Protein AF-A0A831Y679-F1 (afdb_monomer_lite)

Sequence (110 aa):
MLTVRFPGGVAVQYDAAHYLLRDGAGWHLYTAAPDKGGQWVASIELSAGAVVEAVGACRIENPAAQLTGERAVEEVAQHIREYGRRVPKLVATLKRELAAFDARRMTWKD

Foldseek 3Di:
DKWKAFPVRDIDDDPQFDDWDDDPFFIWTWSDPVVVVTDTDDTDGVVRVIDMDHDDPDPPPDDVVPDDPVNVVVVVVVVLVVVCVVCVPVSVVVVVQVVQQDPVVRDGND

Secondary structure (DSSP, 8-state):
-EEEE-TTS-EEEETT--EEEE-SSEEEEESS-GGGTPPEEEEEEGGGTPEEEE------SS-TTS--HHHHHHHHHHHHHHHHHH-HHHHHHHHHHHHHEETTTTEE--

Structure (mmCIF, N/CA/C/O backbone):
data_AF-A0A831Y679-F1
#
_entry.id   AF-A0A831Y679-F1
#
loop_
_atom_site.group_PDB
_atom_site.id
_atom_site.type_symbol
_atom_site.label_atom_id
_atom_site.label_alt_id
_atom_site.label_comp_id
_atom_site.label_asym_id
_atom_site.label_entity_id
_atom_site.label_seq_id
_atom_site.pdbx_PDB_ins_code
_atom_site.Cartn_x
_atom_site.Cartn_y
_atom_site.Cartn_z
_atom_site.occupancy
_atom_site.B_iso_or_equiv
_atom_site.auth_seq_id
_atom_site.auth_comp_id
_atom_site.auth_asym_id
_atom_site.auth_atom_id
_atom_site.pdbx_PDB_model_num
ATOM 1 N N . MET A 1 1 ? 4.117 -5.235 -5.165 1.00 84.94 1 MET A N 1
ATOM 2 C CA . MET A 1 1 ? 2.742 -5.314 -5.664 1.00 84.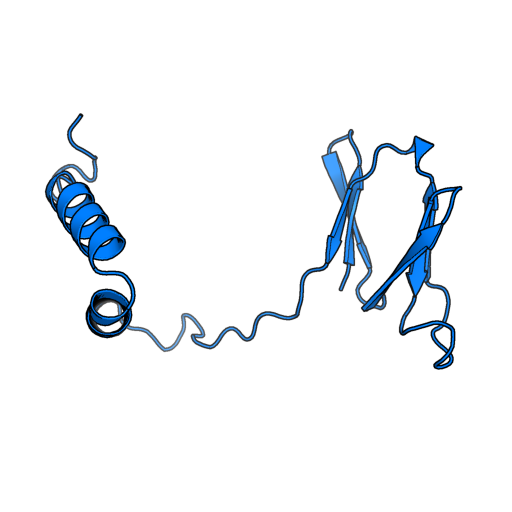94 1 MET A CA 1
ATOM 3 C C . MET A 1 1 ? 2.134 -3.939 -5.553 1.00 84.94 1 MET A C 1
ATOM 5 O O . MET A 1 1 ? 2.254 -3.310 -4.502 1.00 84.94 1 MET A O 1
ATOM 9 N N . LEU A 1 2 ? 1.533 -3.473 -6.639 1.00 89.88 2 LEU A N 1
ATOM 10 C CA . LEU A 1 2 ? 0.851 -2.187 -6.688 1.00 89.88 2 LEU A CA 1
ATOM 11 C C . LEU A 1 2 ? -0.611 -2.411 -7.068 1.00 89.88 2 LEU A C 1
ATOM 13 O O . LEU A 1 2 ? -0.902 -3.204 -7.962 1.00 89.88 2 LEU A O 1
ATOM 17 N N . THR A 1 3 ? -1.511 -1.694 -6.407 1.00 92.50 3 THR A N 1
ATOM 18 C CA . THR A 1 3 ? -2.944 -1.701 -6.707 1.00 92.50 3 THR A CA 1
ATOM 19 C C . THR A 1 3 ? -3.351 -0.317 -7.186 1.00 92.50 3 THR A C 1
ATOM 21 O O . THR A 1 3 ? -3.036 0.681 -6.546 1.00 92.50 3 THR A O 1
ATOM 24 N N . VAL A 1 4 ? -4.056 -0.243 -8.311 1.00 92.06 4 VAL A N 1
ATOM 25 C CA . VAL A 1 4 ? -4.599 1.004 -8.859 1.00 92.06 4 VAL A CA 1
ATOM 26 C C . VAL A 1 4 ? -6.108 1.003 -8.667 1.00 92.06 4 VAL A C 1
ATOM 28 O O . VAL A 1 4 ? -6.793 0.126 -9.190 1.00 92.06 4 VAL A O 1
ATOM 31 N N . ARG A 1 5 ? -6.628 1.984 -7.929 1.00 92.69 5 ARG A N 1
ATOM 32 C CA . ARG A 1 5 ? -8.061 2.183 -7.688 1.00 92.69 5 ARG A CA 1
ATOM 33 C C . ARG A 1 5 ? -8.581 3.348 -8.511 1.00 92.69 5 ARG A C 1
ATOM 35 O O . ARG A 1 5 ? -8.090 4.465 -8.373 1.00 92.69 5 ARG A O 1
ATOM 42 N N . PHE A 1 6 ? -9.597 3.100 -9.325 1.00 91.94 6 PHE A N 1
ATOM 43 C CA . PHE A 1 6 ? -10.255 4.116 -10.140 1.00 91.94 6 PHE A CA 1
ATOM 44 C C . PHE A 1 6 ? -11.501 4.672 -9.433 1.00 91.94 6 PHE A C 1
ATOM 46 O O . PHE A 1 6 ? -12.130 3.951 -8.652 1.00 91.94 6 PHE A O 1
ATOM 53 N N . PRO A 1 7 ? -11.930 5.911 -9.743 1.00 90.12 7 PRO A N 1
ATOM 54 C CA . PRO A 1 7 ? -13.121 6.526 -9.142 1.00 90.12 7 PRO A CA 1
ATOM 55 C C . PRO A 1 7 ? -14.407 5.700 -9.287 1.00 90.12 7 PRO A C 1
ATOM 57 O O . PRO A 1 7 ? -15.286 5.769 -8.435 1.00 90.12 7 PRO A O 1
ATOM 60 N N . GLY A 1 8 ? -14.507 4.881 -10.339 1.00 89.50 8 GLY A N 1
ATOM 61 C CA . GLY A 1 8 ? -15.640 3.979 -10.579 1.00 89.50 8 GLY A CA 1
ATOM 62 C C . GLY A 1 8 ? -15.672 2.721 -9.700 1.00 89.50 8 GLY A C 1
ATOM 63 O O . GLY A 1 8 ? -16.483 1.838 -9.952 1.00 89.50 8 GLY A O 1
ATOM 64 N N . GLY A 1 9 ? -14.776 2.591 -8.716 1.00 86.19 9 GLY A N 1
ATOM 65 C CA . GLY A 1 9 ? -14.710 1.438 -7.809 1.00 86.19 9 GLY A CA 1
ATOM 66 C C . GLY A 1 9 ? -13.936 0.234 -8.354 1.00 86.19 9 GLY A C 1
ATOM 67 O O . GLY A 1 9 ? -13.732 -0.739 -7.632 1.00 86.19 9 GLY A O 1
ATOM 68 N N . VAL A 1 10 ? -13.459 0.299 -9.601 1.00 93.00 10 VAL A N 1
ATOM 69 C CA . VAL A 1 10 ? -12.581 -0.725 -10.181 1.00 93.00 10 VAL A CA 1
ATOM 70 C C . VAL A 1 10 ? -11.204 -0.651 -9.526 1.00 93.00 10 VAL A C 1
ATOM 72 O O . VAL A 1 10 ? -10.609 0.424 -9.435 1.00 93.00 10 VAL A O 1
ATOM 75 N N . ALA A 1 11 ? -10.683 -1.804 -9.112 1.00 92.62 11 ALA A N 1
ATOM 76 C CA . ALA A 1 11 ? -9.319 -1.956 -8.632 1.00 92.62 11 ALA A CA 1
ATOM 77 C C . ALA A 1 11 ? -8.568 -2.954 -9.522 1.00 92.62 11 ALA A C 1
ATOM 79 O O . ALA A 1 11 ? -9.055 -4.058 -9.762 1.00 92.62 11 ALA A O 1
ATOM 80 N N . VAL A 1 12 ? -7.390 -2.562 -10.006 1.00 91.75 12 VAL A N 1
ATOM 81 C CA . VAL A 1 12 ? -6.506 -3.412 -10.814 1.00 91.75 12 VAL A CA 1
ATOM 82 C C . VAL A 1 12 ? -5.223 -3.654 -10.041 1.00 91.75 12 VAL A C 1
ATOM 84 O O . VAL A 1 12 ? -4.583 -2.710 -9.577 1.00 91.75 12 VAL A O 1
ATOM 87 N N . GLN A 1 13 ? -4.848 -4.920 -9.910 1.00 92.44 13 GLN A N 1
ATOM 88 C CA . GLN A 1 13 ? -3.640 -5.333 -9.212 1.00 92.44 13 GLN A CA 1
ATOM 89 C C . GLN A 1 13 ? -2.540 -5.679 -10.217 1.00 92.44 13 GLN A C 1
ATOM 91 O O . GLN A 1 13 ? -2.768 -6.418 -11.172 1.00 92.44 13 GLN A O 1
ATOM 96 N N . TYR A 1 14 ? -1.345 -5.140 -9.985 1.00 90.69 14 TYR A N 1
ATOM 97 C CA . TYR A 1 14 ? -0.149 -5.387 -10.782 1.00 90.69 14 TYR A CA 1
ATOM 98 C C . TYR A 1 14 ? 0.886 -6.111 -9.919 1.00 90.69 14 TYR A C 1
ATOM 100 O O . TYR A 1 14 ? 1.669 -5.490 -9.191 1.00 90.69 14 TYR A O 1
ATOM 108 N N . ASP A 1 15 ? 0.890 -7.440 -10.003 1.00 89.00 15 ASP A N 1
ATOM 109 C CA . ASP A 1 15 ? 1.755 -8.294 -9.179 1.00 89.00 15 ASP A CA 1
ATOM 110 C C . ASP A 1 15 ? 3.236 -8.123 -9.514 1.00 89.00 15 ASP A C 1
ATOM 112 O O . ASP A 1 15 ? 4.073 -8.078 -8.614 1.00 89.00 15 ASP A O 1
ATOM 116 N N . ALA A 1 16 ? 3.539 -7.946 -10.803 1.00 88.19 16 ALA A N 1
ATOM 117 C CA . ALA A 1 16 ? 4.891 -7.726 -11.306 1.00 88.19 16 ALA A CA 1
ATOM 118 C C . ALA A 1 16 ? 5.411 -6.298 -11.066 1.00 88.19 16 ALA A C 1
ATOM 120 O O . ALA A 1 16 ? 6.582 -6.032 -11.319 1.00 88.19 16 ALA A O 1
ATOM 121 N N . ALA A 1 17 ? 4.566 -5.363 -10.614 1.00 89.94 17 ALA A N 1
ATOM 122 C CA . ALA A 1 17 ? 4.978 -3.989 -10.368 1.00 89.94 17 ALA A CA 1
ATOM 123 C C . ALA A 1 17 ? 5.441 -3.802 -8.913 1.00 89.94 17 ALA A C 1
ATOM 125 O O . ALA A 1 17 ? 4.715 -4.067 -7.942 1.00 89.94 17 ALA A O 1
ATOM 126 N N . HIS A 1 18 ? 6.669 -3.309 -8.766 1.00 87.88 18 HIS A N 1
ATOM 127 C CA . HIS A 1 18 ? 7.314 -3.078 -7.470 1.00 87.88 18 HIS A CA 1
ATOM 128 C C . HIS A 1 18 ? 7.898 -1.671 -7.333 1.00 87.88 18 HIS A C 1
ATOM 130 O O . HIS A 1 18 ? 8.303 -1.291 -6.237 1.00 87.88 18 HIS A O 1
ATOM 136 N N . TYR A 1 19 ? 7.927 -0.896 -8.417 1.00 90.31 19 TYR A N 1
ATOM 137 C CA . TYR A 1 19 ? 8.419 0.473 -8.427 1.00 90.31 19 TYR A CA 1
ATOM 138 C C . TYR A 1 19 ? 7.414 1.401 -9.107 1.00 90.31 19 TYR A C 1
ATOM 140 O O . TYR A 1 19 ? 6.787 1.035 -10.102 1.00 90.31 19 TYR A O 1
ATOM 148 N N . LEU A 1 20 ? 7.269 2.600 -8.551 1.00 91.38 20 LEU A N 1
ATOM 149 C CA . LEU A 1 20 ? 6.327 3.617 -8.990 1.00 91.38 20 LEU A CA 1
ATOM 150 C C . LEU A 1 20 ? 7.097 4.908 -9.264 1.00 91.38 20 LEU A C 1
ATOM 152 O O . LEU A 1 20 ? 7.739 5.448 -8.364 1.00 91.38 20 LEU A O 1
ATOM 156 N N . LEU A 1 21 ? 7.010 5.405 -10.493 1.00 92.19 21 LEU A N 1
ATOM 157 C CA . LEU A 1 21 ? 7.541 6.703 -10.889 1.00 92.19 21 LEU A CA 1
ATOM 158 C C . LEU A 1 21 ? 6.372 7.642 -11.173 1.00 92.19 21 LEU A C 1
ATOM 160 O O . LEU A 1 21 ? 5.443 7.268 -11.884 1.00 92.19 21 LEU A O 1
ATOM 164 N N . ARG A 1 22 ? 6.417 8.859 -10.635 1.00 90.25 22 ARG A N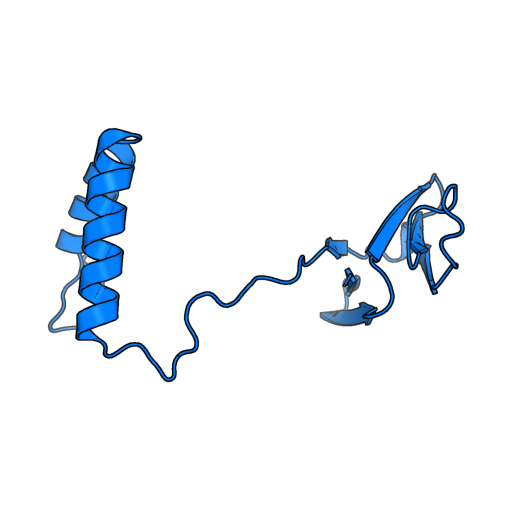 1
ATOM 165 C CA . ARG A 1 22 ? 5.485 9.920 -11.021 1.00 90.25 22 ARG A CA 1
ATOM 166 C C . ARG A 1 22 ? 6.169 10.860 -11.989 1.00 90.25 22 ARG A C 1
ATOM 168 O O . ARG A 1 22 ? 7.279 11.307 -11.707 1.00 90.25 22 ARG A O 1
ATOM 175 N N . ASP A 1 23 ? 5.476 11.218 -13.053 1.00 87.56 23 ASP A N 1
ATOM 176 C CA . ASP A 1 23 ? 5.866 12.325 -13.910 1.00 87.56 23 ASP A CA 1
ATOM 177 C C . ASP A 1 23 ? 4.715 13.340 -14.050 1.00 87.56 23 ASP A C 1
ATOM 179 O O . ASP A 1 23 ? 3.727 13.303 -13.307 1.00 87.56 23 ASP A O 1
ATOM 183 N N . GLY A 1 24 ? 4.871 14.310 -14.953 1.00 84.94 24 GLY A N 1
ATOM 184 C CA . GLY A 1 24 ? 3.852 15.332 -15.200 1.00 84.94 24 GLY A CA 1
ATOM 185 C C . GLY A 1 24 ? 2.579 14.806 -15.875 1.00 84.94 24 GLY A C 1
ATOM 186 O O . GLY A 1 24 ? 1.555 15.482 -15.813 1.00 84.94 24 GLY A O 1
ATOM 187 N N . ALA A 1 25 ? 2.620 13.627 -16.499 1.00 87.25 25 ALA A N 1
ATOM 188 C CA . ALA A 1 25 ? 1.494 13.026 -17.210 1.00 87.25 25 ALA A CA 1
ATOM 189 C C . ALA A 1 25 ? 0.741 12.000 -16.348 1.00 87.25 25 ALA A C 1
ATOM 191 O O . ALA A 1 25 ? -0.462 11.789 -16.532 1.00 87.25 25 ALA A O 1
ATOM 192 N N . GLY A 1 26 ? 1.418 11.369 -15.388 1.00 92.00 26 GLY A N 1
ATOM 193 C CA . GLY A 1 26 ? 0.863 10.205 -14.724 1.00 92.00 26 GLY A CA 1
ATOM 194 C C . GLY A 1 26 ? 1.778 9.505 -13.736 1.00 92.00 26 GLY A C 1
ATOM 195 O O . GLY A 1 26 ? 2.744 10.036 -13.185 1.00 92.00 26 GLY A O 1
ATOM 196 N N . TRP A 1 27 ? 1.400 8.257 -13.510 1.00 93.38 27 TRP A N 1
ATOM 197 C CA . TRP A 1 27 ? 2.149 7.256 -12.785 1.00 93.38 27 TRP A CA 1
ATOM 198 C C . TRP A 1 27 ? 2.621 6.180 -13.755 1.00 93.38 27 TRP A C 1
ATOM 200 O O . TRP A 1 27 ? 1.833 5.664 -14.543 1.00 93.38 27 TRP A O 1
ATOM 210 N N . HIS A 1 28 ? 3.882 5.790 -13.649 1.00 93.75 28 HIS A N 1
ATOM 211 C CA . HIS A 1 28 ? 4.475 4.693 -14.399 1.00 93.75 28 HIS A CA 1
ATOM 212 C C . HIS A 1 28 ? 4.913 3.596 -13.440 1.00 93.75 28 HIS A C 1
ATOM 214 O O . HIS A 1 28 ? 5.612 3.840 -12.452 1.00 93.75 28 HIS A O 1
ATOM 220 N N . LEU A 1 29 ? 4.474 2.378 -13.727 1.00 93.12 29 LEU A N 1
ATOM 221 C CA . LEU A 1 29 ? 4.714 1.199 -12.914 1.00 93.12 29 LEU A CA 1
ATOM 222 C C . LEU A 1 29 ? 5.807 0.378 -13.577 1.00 93.12 29 LEU A C 1
ATOM 224 O O . LEU A 1 29 ? 5.736 0.091 -14.771 1.00 93.12 29 LEU A O 1
ATOM 228 N N . TYR A 1 30 ? 6.788 -0.028 -12.782 1.00 94.06 30 TYR A N 1
ATOM 229 C CA . TYR A 1 30 ? 7.922 -0.820 -13.234 1.00 94.06 30 TYR A CA 1
ATOM 230 C C . TYR A 1 30 ? 8.149 -2.029 -12.326 1.00 94.06 30 TYR A C 1
ATOM 232 O O . TYR A 1 30 ? 7.768 -2.037 -11.149 1.00 94.06 30 TYR A O 1
ATOM 240 N N . THR A 1 31 ? 8.825 -3.043 -12.861 1.00 92.69 31 THR A N 1
ATOM 241 C CA . THR A 1 31 ? 9.251 -4.219 -12.085 1.00 92.69 31 THR A CA 1
ATOM 242 C C . THR A 1 31 ? 10.337 -3.891 -11.056 1.00 92.69 31 THR A C 1
ATOM 244 O O . THR A 1 31 ? 10.402 -4.515 -10.003 1.00 92.69 31 THR A O 1
ATO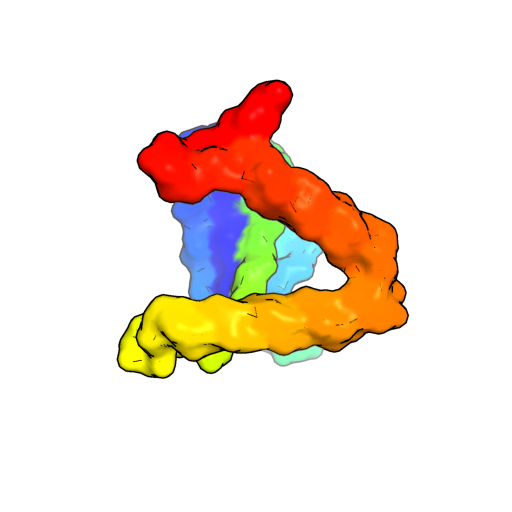M 247 N N . ALA A 1 32 ? 11.164 -2.883 -11.329 1.00 88.44 32 ALA A N 1
ATOM 248 C CA . ALA A 1 32 ? 12.175 -2.319 -10.437 1.00 88.44 32 ALA A CA 1
ATOM 249 C C . ALA A 1 32 ? 12.425 -0.851 -10.825 1.00 88.44 32 ALA A C 1
ATOM 251 O O . ALA A 1 32 ? 11.792 -0.342 -11.747 1.00 88.44 32 ALA A O 1
ATOM 252 N N . ALA A 1 33 ? 13.344 -0.160 -10.149 1.00 88.62 33 ALA A N 1
ATOM 253 C CA . ALA A 1 33 ? 13.728 1.188 -10.566 1.00 88.62 33 ALA A CA 1
ATOM 254 C C . ALA A 1 33 ? 14.285 1.170 -12.018 1.00 88.62 33 ALA A C 1
ATOM 256 O O . ALA A 1 33 ? 15.064 0.265 -12.342 1.00 88.62 33 ALA A O 1
ATOM 257 N N . PRO A 1 34 ? 13.890 2.104 -12.910 1.00 88.06 34 PRO A N 1
ATOM 258 C CA . PRO A 1 34 ? 14.290 2.078 -14.325 1.00 88.06 34 PRO A CA 1
ATOM 259 C C . PRO A 1 34 ? 15.807 2.116 -14.550 1.00 88.06 34 PRO A C 1
ATOM 261 O O . PRO A 1 34 ? 16.332 1.415 -15.410 1.00 88.06 34 PRO A O 1
ATOM 264 N N . ASP A 1 35 ? 16.524 2.873 -13.721 1.00 90.50 35 ASP A N 1
ATOM 265 C CA . ASP A 1 35 ? 17.990 2.966 -13.695 1.00 90.50 35 ASP A CA 1
ATOM 266 C C . ASP A 1 35 ? 18.677 1.647 -13.294 1.00 90.50 35 ASP A C 1
ATOM 268 O O . ASP A 1 35 ? 19.862 1.453 -13.554 1.00 90.50 35 ASP A O 1
ATOM 272 N N . LYS A 1 36 ? 17.923 0.709 -12.710 1.00 89.81 36 LYS A N 1
ATOM 273 C CA . LYS A 1 36 ? 18.355 -0.656 -12.376 1.00 89.81 36 LYS A CA 1
ATOM 274 C C . LYS A 1 36 ? 17.853 -1.704 -13.375 1.00 89.81 36 LYS A C 1
ATOM 276 O O . LYS A 1 36 ? 17.831 -2.890 -13.053 1.00 89.81 36 LYS A O 1
ATOM 281 N N . GLY A 1 37 ? 17.422 -1.284 -14.566 1.00 90.62 37 GLY A N 1
ATOM 282 C CA . GLY A 1 37 ? 16.905 -2.179 -15.607 1.00 90.62 37 GLY A CA 1
ATOM 283 C C . GLY A 1 37 ? 15.454 -2.625 -15.393 1.00 90.62 37 GLY A C 1
ATOM 284 O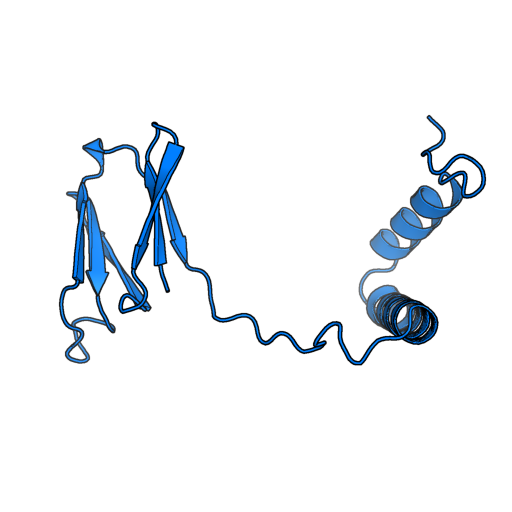 O . GLY A 1 37 ? 15.018 -3.604 -16.005 1.00 90.62 37 GLY A O 1
ATOM 285 N N . GLY A 1 38 ? 14.705 -1.928 -14.531 1.00 93.06 38 GLY A N 1
ATOM 286 C CA . GLY A 1 38 ? 13.281 -2.173 -14.322 1.00 93.06 38 GLY A CA 1
ATOM 287 C C . GLY A 1 38 ? 12.488 -2.077 -15.625 1.00 93.06 38 GLY A C 1
ATOM 288 O O . GLY A 1 38 ? 12.589 -1.093 -16.355 1.00 93.06 38 GLY A O 1
ATOM 289 N N . GLN A 1 39 ? 11.688 -3.102 -15.912 1.00 95.44 39 GLN A N 1
ATOM 290 C CA . GLN A 1 39 ? 10.845 -3.149 -17.104 1.00 95.44 39 GLN A CA 1
ATOM 291 C C . GLN A 1 39 ? 9.543 -2.400 -16.845 1.00 95.44 39 GLN A C 1
ATOM 293 O O . GLN A 1 39 ? 8.989 -2.478 -15.746 1.00 95.44 39 GLN A O 1
ATOM 298 N N . TRP A 1 40 ? 9.065 -1.677 -17.853 1.00 94.75 40 TRP A N 1
ATOM 299 C CA . TRP A 1 40 ? 7.772 -1.004 -17.795 1.00 94.75 40 TRP A CA 1
ATOM 300 C C . TRP A 1 40 ? 6.636 -2.032 -17.730 1.00 94.75 40 TRP A C 1
ATOM 302 O O . TRP A 1 40 ? 6.669 -3.045 -18.428 1.00 94.75 40 TRP A O 1
ATOM 312 N N . VAL A 1 41 ? 5.639 -1.765 -16.887 1.00 94.81 41 VAL A N 1
ATOM 313 C CA . VAL A 1 41 ? 4.459 -2.621 -16.686 1.00 94.81 41 VAL A CA 1
ATOM 314 C C . VAL A 1 41 ? 3.193 -1.913 -17.156 1.00 94.81 41 VAL A C 1
ATOM 316 O O . VAL A 1 41 ? 2.409 -2.489 -17.905 1.00 94.81 41 VAL A O 1
ATOM 319 N N . ALA A 1 42 ? 2.971 -0.683 -16.690 1.00 93.50 42 ALA A N 1
ATOM 320 C CA . ALA A 1 42 ? 1.767 0.084 -16.991 1.00 93.50 42 ALA A CA 1
ATOM 321 C C . ALA A 1 42 ? 1.985 1.588 -16.786 1.00 93.50 42 ALA A C 1
ATOM 323 O O . ALA A 1 42 ? 2.881 2.008 -16.050 1.00 93.50 42 ALA A O 1
ATOM 324 N N . SER A 1 43 ? 1.115 2.390 -17.398 1.00 93.75 43 SER A N 1
ATOM 325 C CA . SER A 1 43 ? 1.021 3.836 -17.188 1.00 93.75 43 SER A CA 1
ATOM 326 C C . SER A 1 43 ? -0.409 4.203 -16.802 1.00 93.75 43 SER A C 1
ATOM 328 O O . SER A 1 43 ? -1.358 3.665 -17.369 1.00 93.75 43 SER A O 1
ATOM 330 N N . ILE A 1 44 ? -0.564 5.116 -15.848 1.00 94.00 44 ILE A N 1
ATOM 331 C CA . ILE A 1 44 ? -1.851 5.617 -15.369 1.00 94.00 44 ILE A CA 1
ATOM 332 C C . ILE A 1 44 ? -1.822 7.130 -15.466 1.00 94.00 44 ILE A C 1
ATOM 334 O O . ILE A 1 44 ? -1.066 7.787 -14.756 1.00 94.00 44 ILE A O 1
ATOM 338 N N . GLU A 1 45 ? -2.650 7.681 -16.340 1.00 92.50 45 GLU A N 1
ATOM 339 C CA . GLU A 1 45 ? -2.753 9.125 -16.510 1.00 92.50 45 GLU A CA 1
ATOM 340 C C . GLU A 1 45 ? -3.338 9.797 -15.262 1.00 92.50 45 GLU A C 1
ATOM 342 O O . GLU A 1 45 ? -4.240 9.261 -14.613 1.00 92.50 45 GLU A O 1
ATOM 347 N N . LEU A 1 46 ? -2.878 11.012 -14.944 1.00 87.75 46 LEU A N 1
ATOM 348 C CA . LEU A 1 46 ? -3.454 11.813 -13.851 1.00 87.75 46 LEU A CA 1
ATOM 349 C C . LEU A 1 46 ? -4.945 12.113 -14.076 1.00 87.75 46 LEU A C 1
ATOM 351 O O . LEU A 1 46 ? -5.717 12.173 -13.119 1.00 87.75 46 LEU A O 1
ATOM 355 N N . SER A 1 47 ? -5.346 12.262 -15.341 1.00 91.19 47 SER A N 1
ATOM 356 C CA . SER A 1 47 ? -6.731 12.475 -15.783 1.00 91.19 47 SER A CA 1
ATOM 357 C C . SER A 1 47 ? -7.672 11.340 -15.359 1.00 91.19 47 SER A C 1
ATOM 359 O O . SER A 1 47 ? -8.862 11.577 -15.166 1.00 91.19 47 SER A O 1
ATOM 361 N N . ALA A 1 48 ? -7.147 10.127 -15.154 1.00 87.06 48 ALA A N 1
ATOM 362 C CA . ALA A 1 48 ? -7.932 8.971 -14.737 1.00 87.06 48 ALA A CA 1
ATOM 363 C C . ALA A 1 48 ? -8.459 9.091 -13.295 1.00 87.06 48 ALA A C 1
ATOM 365 O O . ALA A 1 48 ? -9.286 8.277 -12.878 1.00 87.06 48 ALA A O 1
ATOM 366 N N . GLY A 1 49 ? -7.966 10.064 -12.511 1.00 87.50 49 GLY A N 1
ATOM 367 C CA . GLY A 1 49 ? -8.378 10.279 -11.120 1.00 87.50 49 GLY A CA 1
ATOM 368 C C . GLY A 1 49 ? -8.077 9.088 -10.206 1.00 87.50 49 GLY A C 1
ATOM 369 O O . GLY A 1 49 ? -8.715 8.925 -9.169 1.00 87.50 49 GLY A O 1
ATOM 370 N N . ALA A 1 50 ? -7.151 8.222 -10.616 1.00 88.56 50 ALA A N 1
ATOM 371 C CA . ALA A 1 50 ? -6.867 6.971 -9.940 1.00 88.56 50 ALA A CA 1
ATOM 372 C C . ALA A 1 50 ? -5.880 7.155 -8.778 1.00 88.56 50 ALA A C 1
ATOM 374 O O . ALA A 1 50 ? -4.965 7.981 -8.829 1.00 88.56 50 ALA A O 1
ATOM 375 N N . VAL A 1 51 ? -6.042 6.335 -7.744 1.00 89.06 51 VAL A N 1
ATOM 376 C CA . VAL A 1 51 ? -5.128 6.241 -6.602 1.00 89.06 51 VAL A CA 1
ATOM 377 C C . VAL A 1 51 ? -4.262 4.998 -6.767 1.00 89.06 51 VAL A C 1
ATOM 379 O O . VAL A 1 51 ? -4.782 3.912 -7.016 1.00 89.06 51 VAL A O 1
ATOM 382 N N . VAL A 1 52 ? -2.946 5.149 -6.615 1.00 88.00 52 VAL A N 1
ATOM 383 C CA . VAL A 1 52 ? -1.993 4.032 -6.654 1.00 88.00 52 VAL A CA 1
ATOM 384 C C . VAL A 1 52 ? -1.547 3.703 -5.232 1.00 88.00 52 VAL A C 1
ATOM 386 O O . VAL A 1 52 ? -0.961 4.537 -4.545 1.00 88.00 52 VAL A O 1
ATOM 389 N N . GLU A 1 53 ? -1.820 2.480 -4.796 1.00 86.25 53 GLU A N 1
ATOM 390 C CA . GLU A 1 53 ? -1.476 1.953 -3.480 1.00 86.25 53 GLU A CA 1
ATOM 391 C C . GLU A 1 53 ? -0.315 0.964 -3.609 1.00 86.25 53 GLU A C 1
ATOM 393 O O . GLU A 1 53 ? -0.389 -0.012 -4.359 1.00 86.25 53 GLU A O 1
ATOM 398 N N . ALA A 1 54 ? 0.759 1.195 -2.854 1.00 78.94 54 ALA A N 1
ATOM 399 C CA . ALA A 1 54 ? 1.848 0.239 -2.731 1.00 78.94 54 ALA A CA 1
ATOM 400 C C . ALA A 1 54 ? 1.627 -0.643 -1.504 1.00 78.94 54 ALA A C 1
ATOM 402 O O . ALA A 1 54 ? 1.763 -0.187 -0.370 1.00 78.94 54 ALA A O 1
ATOM 403 N N . VAL A 1 55 ? 1.306 -1.915 -1.735 1.00 67.50 55 VAL A N 1
ATOM 404 C CA . VAL A 1 55 ? 1.191 -2.902 -0.661 1.00 67.50 55 VAL A CA 1
ATOM 405 C C . VAL A 1 55 ? 2.489 -3.699 -0.631 1.00 67.50 55 VAL A C 1
ATOM 407 O O . VAL A 1 55 ? 2.781 -4.501 -1.524 1.00 67.50 55 VAL A O 1
ATOM 410 N N . GLY A 1 56 ? 3.308 -3.441 0.390 1.00 62.34 56 GLY A N 1
ATOM 411 C CA . GLY A 1 56 ? 4.429 -4.315 0.713 1.00 62.34 56 GLY A CA 1
ATOM 412 C C . GLY A 1 56 ? 3.902 -5.702 1.071 1.00 62.34 56 GLY A C 1
ATOM 413 O O . GLY A 1 56 ? 2.827 -5.818 1.657 1.00 62.34 56 GLY A O 1
ATOM 414 N N . ALA A 1 57 ? 4.638 -6.758 0.718 1.00 57.84 57 ALA A N 1
ATOM 415 C CA . ALA A 1 57 ? 4.304 -8.093 1.193 1.00 57.84 57 ALA A CA 1
ATOM 416 C C . ALA A 1 57 ? 4.386 -8.083 2.726 1.00 57.84 57 ALA A C 1
ATOM 418 O O . ALA A 1 57 ? 5.474 -8.075 3.301 1.00 57.84 57 ALA A O 1
ATOM 419 N N . CYS A 1 58 ? 3.236 -8.023 3.392 1.00 50.81 58 CYS A N 1
ATOM 420 C CA . CYS A 1 58 ? 3.183 -8.182 4.831 1.00 50.81 58 CYS A CA 1
ATOM 421 C C . CYS A 1 58 ? 3.554 -9.630 5.127 1.00 50.81 58 CYS A C 1
ATOM 423 O O . CYS A 1 58 ? 2.875 -10.559 4.685 1.00 50.81 58 CYS A O 1
ATOM 425 N N . ARG A 1 59 ? 4.633 -9.833 5.884 1.00 48.97 59 ARG A N 1
ATOM 426 C CA . ARG A 1 59 ? 4.857 -11.124 6.518 1.00 48.97 59 ARG A CA 1
ATOM 427 C C . ARG A 1 59 ? 3.679 -11.339 7.463 1.00 48.97 59 ARG A C 1
ATOM 429 O O . ARG A 1 59 ? 3.521 -10.601 8.431 1.00 48.97 59 ARG A O 1
ATOM 436 N N . ILE A 1 60 ? 2.833 -12.320 7.164 1.00 50.75 60 ILE A N 1
ATOM 437 C CA . ILE A 1 60 ? 1.881 -12.824 8.148 1.00 50.75 60 ILE A CA 1
ATOM 438 C C . ILE A 1 60 ? 2.739 -13.559 9.177 1.00 50.75 60 ILE A C 1
ATOM 440 O O . ILE A 1 60 ? 3.084 -14.723 8.997 1.00 50.75 60 ILE A O 1
ATOM 444 N N . GLU A 1 61 ? 3.169 -12.847 10.218 1.00 52.19 61 GLU A N 1
ATOM 445 C CA . GLU A 1 61 ? 3.949 -13.440 11.312 1.00 52.19 61 GLU A CA 1
ATOM 446 C C . GLU A 1 61 ? 3.109 -14.403 12.159 1.00 52.19 61 GLU A C 1
ATOM 448 O O . GLU A 1 61 ? 3.668 -15.178 12.923 1.00 52.19 61 GLU A O 1
ATOM 453 N N . ASN A 1 62 ? 1.789 -14.424 11.947 1.00 50.22 62 ASN A N 1
ATOM 454 C CA . ASN A 1 62 ? 0.844 -15.268 12.660 1.00 50.22 62 ASN A CA 1
ATOM 455 C C . ASN A 1 62 ? -0.150 -15.937 11.698 1.00 50.22 62 ASN A C 1
ATOM 457 O O . ASN A 1 62 ? -1.233 -15.395 11.456 1.00 50.22 62 ASN A O 1
ATOM 461 N N . PRO A 1 63 ? 0.177 -17.101 11.103 1.00 53.56 63 PRO A N 1
ATOM 462 C CA . PRO A 1 63 ? -0.830 -17.880 10.400 1.00 53.56 63 PRO A CA 1
ATOM 463 C C . PRO A 1 63 ? -1.928 -18.244 11.405 1.00 53.56 63 PRO A C 1
ATOM 465 O O . PRO A 1 63 ? -1.647 -18.843 12.442 1.00 53.56 63 PRO A O 1
ATOM 468 N N . ALA A 1 64 ? -3.182 -17.905 11.092 1.00 53.81 64 ALA A N 1
ATOM 469 C CA . ALA A 1 64 ? -4.355 -18.149 11.944 1.00 53.81 64 ALA A CA 1
ATOM 470 C C . ALA A 1 64 ? -4.491 -19.612 12.429 1.00 53.81 64 ALA A C 1
ATOM 472 O O . ALA A 1 64 ? -5.219 -19.889 13.373 1.00 53.81 64 ALA A O 1
ATOM 473 N N . ALA A 1 65 ? -3.755 -20.543 11.816 1.00 55.38 65 ALA A N 1
ATOM 474 C CA . ALA A 1 65 ? -3.652 -21.941 12.209 1.00 55.38 65 ALA A CA 1
ATOM 475 C C . ALA A 1 65 ? -2.877 -22.207 13.522 1.00 55.38 65 ALA A C 1
ATOM 477 O O . ALA A 1 65 ? -2.954 -23.324 14.023 1.00 55.38 65 ALA A O 1
ATOM 478 N N . GLN A 1 66 ? -2.119 -21.246 14.074 1.00 54.75 66 GLN A N 1
ATOM 479 C CA . GLN A 1 66 ? -1.251 -21.478 15.249 1.00 54.75 66 GLN A CA 1
ATOM 480 C C . GLN A 1 66 ? -1.574 -20.633 16.490 1.00 54.75 66 GLN A C 1
ATOM 482 O O . GLN A 1 66 ? -0.929 -20.801 17.526 1.00 54.75 66 GLN A O 1
ATOM 487 N N . LEU A 1 67 ? -2.590 -19.770 16.427 1.00 59.94 67 LEU A N 1
ATOM 488 C CA . LEU A 1 67 ? -3.047 -19.004 17.584 1.00 59.94 67 LEU A CA 1
ATOM 489 C C . LEU A 1 67 ? -4.356 -19.545 18.116 1.00 59.94 67 LEU A C 1
ATOM 491 O O . LEU A 1 67 ? -5.424 -19.332 17.547 1.00 59.94 67 LEU A O 1
ATOM 495 N N . THR A 1 68 ? -4.269 -20.196 19.269 1.00 71.94 68 THR A N 1
ATOM 496 C CA . THR A 1 68 ? -5.427 -20.299 20.148 1.00 71.94 68 THR A CA 1
ATOM 497 C C . THR A 1 68 ? -5.805 -18.889 20.615 1.00 71.94 68 THR A C 1
ATOM 499 O O . THR A 1 68 ? -4.944 -18.011 20.738 1.00 71.94 68 THR A O 1
ATOM 502 N N . GLY A 1 69 ? -7.094 -18.645 20.873 1.00 68.94 69 GLY A N 1
ATOM 503 C CA . GLY A 1 69 ? -7.560 -17.336 21.353 1.00 68.94 69 GLY A CA 1
ATOM 504 C C . GLY A 1 69 ? -6.818 -16.866 22.612 1.00 68.94 69 GLY A C 1
ATOM 505 O O . GLY A 1 69 ? -6.547 -15.681 22.765 1.00 68.94 69 GLY A O 1
ATOM 506 N N . GLU A 1 70 ? -6.403 -17.802 23.465 1.00 74.00 70 GLU A N 1
ATOM 507 C CA . GLU A 1 70 ? -5.606 -17.552 24.672 1.00 74.00 70 GLU A CA 1
ATOM 508 C C . GLU A 1 70 ? -4.229 -16.962 24.343 1.00 74.00 70 GLU A C 1
ATOM 510 O O . GLU A 1 70 ? -3.843 -15.935 24.902 1.00 74.00 70 GLU A O 1
ATOM 515 N N . ARG A 1 71 ? -3.520 -17.546 23.370 1.00 72.50 71 ARG A N 1
ATOM 516 C CA . ARG A 1 71 ? -2.193 -17.077 22.955 1.00 72.50 71 ARG A CA 1
ATOM 517 C C . ARG A 1 71 ? -2.251 -15.698 22.297 1.00 72.50 71 ARG A C 1
ATOM 519 O O . ARG A 1 71 ? -1.359 -14.880 22.500 1.00 72.50 71 ARG A O 1
ATOM 526 N N . ALA A 1 72 ? -3.340 -15.401 21.584 1.00 69.12 72 ALA A N 1
ATOM 527 C CA . ALA A 1 72 ? -3.561 -14.081 20.995 1.00 69.12 72 ALA A CA 1
ATOM 528 C C . ALA A 1 72 ? -3.752 -13.010 22.078 1.00 69.12 72 ALA A C 1
ATOM 530 O O . ALA A 1 72 ? -3.204 -11.911 21.981 1.00 69.12 72 ALA A O 1
ATOM 531 N N . VAL A 1 73 ? -4.495 -13.340 23.139 1.00 77.00 73 VAL A N 1
ATOM 532 C CA . VAL A 1 73 ? -4.696 -12.447 24.287 1.00 77.00 73 VAL A CA 1
ATOM 533 C C . VAL A 1 73 ? -3.382 -12.209 25.036 1.00 77.00 73 VAL A C 1
ATOM 535 O O . VAL A 1 73 ? -3.097 -11.070 25.412 1.00 77.00 73 VAL A O 1
ATOM 538 N N . GLU A 1 74 ? -2.552 -13.239 25.216 1.00 78.12 74 GLU A N 1
ATOM 539 C CA . GLU A 1 74 ? -1.238 -13.107 25.858 1.00 78.12 74 GLU A CA 1
ATOM 540 C C . GLU A 1 74 ? -0.272 -12.216 25.065 1.00 78.12 74 GLU A C 1
ATOM 542 O O . GLU A 1 74 ? 0.349 -11.321 25.650 1.00 78.12 74 GLU A O 1
ATOM 547 N N . GLU A 1 75 ? -0.188 -12.393 23.743 1.00 74.06 75 GLU A N 1
ATOM 548 C CA . GLU A 1 75 ? 0.655 -11.568 22.866 1.00 74.06 75 GLU A CA 1
ATOM 549 C C . GLU A 1 75 ? 0.212 -10.100 22.867 1.00 74.06 75 GLU A C 1
ATOM 551 O O . GLU A 1 75 ? 1.036 -9.192 23.011 1.00 74.06 75 GLU A O 1
ATOM 556 N N . VAL A 1 76 ? -1.097 -9.841 22.785 1.00 75.00 76 VAL A N 1
ATOM 557 C CA . VAL A 1 76 ? -1.644 -8.479 22.886 1.00 75.00 76 VAL A CA 1
ATOM 558 C C . VAL A 1 76 ? -1.322 -7.868 24.253 1.00 75.00 76 VAL A C 1
ATOM 560 O O . VAL A 1 76 ? -0.874 -6.720 24.326 1.00 75.00 76 VAL A O 1
ATOM 563 N N . ALA A 1 77 ? -1.476 -8.623 25.344 1.00 77.25 77 ALA A N 1
ATOM 564 C CA . ALA A 1 77 ? -1.134 -8.150 26.683 1.00 77.25 77 ALA A CA 1
ATOM 565 C C . ALA A 1 77 ? 0.366 -7.837 26.825 1.00 77.25 77 ALA A C 1
ATOM 567 O O . ALA A 1 77 ? 0.738 -6.852 27.472 1.00 77.25 77 ALA A O 1
ATOM 568 N N . GLN A 1 78 ? 1.241 -8.643 26.218 1.00 77.50 78 GLN A N 1
ATOM 569 C CA . GLN A 1 78 ? 2.680 -8.398 26.202 1.00 77.50 78 GLN A CA 1
ATOM 570 C C . GLN A 1 78 ? 3.036 -7.136 25.410 1.00 77.50 78 GLN A C 1
ATOM 572 O O . GLN A 1 78 ? 3.705 -6.256 25.956 1.00 77.50 78 GLN A O 1
ATOM 577 N N . HIS A 1 79 ? 2.512 -6.982 24.193 1.00 72.69 79 HIS A N 1
ATOM 578 C CA . HIS A 1 79 ? 2.736 -5.785 23.387 1.00 72.69 79 HIS A CA 1
ATOM 579 C C . HIS A 1 79 ? 2.223 -4.516 24.075 1.00 72.69 79 HIS A C 1
ATOM 581 O O . HIS A 1 79 ? 2.919 -3.504 24.078 1.00 72.69 79 HIS A O 1
ATOM 587 N N . ILE A 1 80 ? 1.061 -4.554 24.738 1.00 72.75 80 ILE A N 1
ATOM 588 C CA . ILE A 1 80 ? 0.557 -3.412 25.521 1.00 72.75 80 ILE A CA 1
ATOM 589 C C . ILE A 1 80 ? 1.512 -3.059 26.672 1.00 72.75 80 ILE A C 1
ATOM 591 O O . ILE A 1 80 ? 1.724 -1.876 26.946 1.00 72.75 80 ILE A O 1
ATOM 595 N N . ARG A 1 81 ? 2.116 -4.046 27.349 1.00 72.25 81 ARG A N 1
ATOM 596 C CA . ARG A 1 81 ? 3.112 -3.793 28.409 1.00 72.25 81 ARG A CA 1
ATOM 597 C C . ARG A 1 81 ? 4.385 -3.152 27.857 1.00 72.25 81 ARG A C 1
ATOM 599 O O . ARG A 1 81 ? 4.896 -2.208 28.459 1.00 72.25 81 ARG A O 1
ATOM 606 N N . GLU A 1 82 ? 4.878 -3.634 26.721 1.00 71.88 82 GLU A N 1
ATOM 607 C CA . GLU A 1 82 ? 6.089 -3.123 26.072 1.00 71.88 82 GLU A CA 1
ATOM 608 C C . GLU A 1 82 ? 5.877 -1.717 25.487 1.00 71.88 82 GLU A C 1
ATOM 610 O O . GLU A 1 82 ? 6.643 -0.794 25.781 1.00 71.88 82 GLU A O 1
ATOM 615 N N . TYR A 1 83 ? 4.789 -1.506 24.742 1.00 66.31 83 TYR A N 1
ATOM 616 C CA . TYR A 1 83 ? 4.420 -0.194 24.204 1.00 66.31 83 TYR A CA 1
ATOM 617 C C . TYR A 1 83 ? 3.983 0.789 25.290 1.00 66.31 83 TYR A C 1
ATOM 619 O O . TYR A 1 83 ? 4.239 1.984 25.157 1.00 66.31 83 TYR A O 1
ATOM 627 N N . GLY A 1 84 ? 3.407 0.319 26.398 1.00 62.12 84 GLY A N 1
ATOM 628 C CA . GLY A 1 84 ? 3.045 1.156 27.544 1.00 62.12 84 GLY A CA 1
ATOM 629 C C . GLY A 1 84 ? 4.229 1.860 28.195 1.00 62.12 84 GLY A C 1
ATOM 630 O O . GLY A 1 84 ? 4.055 2.947 28.742 1.00 62.12 84 GLY A O 1
ATOM 631 N N . ARG A 1 85 ? 5.442 1.306 28.071 1.00 67.44 85 ARG A N 1
ATOM 632 C CA . ARG A 1 85 ? 6.679 1.981 28.496 1.00 67.44 85 ARG A CA 1
ATOM 633 C C . ARG A 1 85 ? 7.104 3.095 27.537 1.00 67.44 85 ARG A C 1
ATOM 635 O O . ARG A 1 85 ? 7.717 4.061 27.973 1.00 67.44 85 ARG A O 1
ATOM 642 N N . ARG A 1 86 ? 6.783 2.970 26.245 1.00 70.31 86 ARG A N 1
ATOM 643 C CA . ARG A 1 86 ? 7.171 3.928 25.192 1.00 70.31 86 ARG A CA 1
ATOM 644 C C . ARG A 1 86 ? 6.135 5.036 24.993 1.00 70.31 86 ARG A C 1
ATOM 646 O O . ARG A 1 86 ? 6.509 6.164 24.697 1.00 70.31 86 ARG A O 1
ATOM 653 N N . VAL A 1 87 ? 4.844 4.728 25.153 1.00 75.44 87 VAL A N 1
ATOM 654 C CA . VAL A 1 87 ? 3.723 5.644 24.881 1.00 75.44 87 VAL A CA 1
ATOM 655 C C . VAL A 1 87 ? 2.633 5.506 25.962 1.00 75.44 87 VAL A C 1
ATOM 657 O O . VAL A 1 87 ? 1.535 5.007 25.699 1.00 75.44 87 VAL A O 1
ATOM 660 N N . PRO A 1 88 ? 2.895 5.960 27.202 1.00 71.88 88 PRO A N 1
ATOM 661 C CA . PRO A 1 88 ? 2.004 5.724 28.342 1.00 71.88 88 PRO A CA 1
ATOM 662 C C . PRO A 1 88 ? 0.597 6.319 28.166 1.00 71.88 88 PRO A C 1
ATOM 664 O O . PRO A 1 88 ? -0.382 5.734 28.628 1.00 71.88 88 PRO A O 1
ATOM 667 N N . LYS A 1 89 ? 0.465 7.443 27.443 1.00 73.69 89 LYS A N 1
ATOM 668 C CA . LYS A 1 89 ? -0.839 8.072 27.161 1.00 73.69 89 LYS A CA 1
ATOM 669 C C . LYS A 1 89 ? -1.739 7.202 26.279 1.00 73.69 89 LYS A C 1
ATOM 671 O O . LYS A 1 89 ? -2.932 7.122 26.542 1.00 73.69 89 LYS A O 1
ATOM 676 N N . LEU A 1 90 ? -1.179 6.524 25.274 1.00 69.44 90 LEU A N 1
ATOM 677 C CA . LEU A 1 90 ? -1.951 5.667 24.370 1.00 69.44 90 LEU A CA 1
ATOM 678 C C . LEU A 1 90 ? -2.503 4.442 25.110 1.00 69.44 90 LEU A C 1
ATOM 680 O O . LEU A 1 90 ? -3.665 4.088 24.939 1.00 69.44 90 LEU A O 1
ATOM 684 N N . VAL A 1 91 ? -1.695 3.842 25.989 1.00 71.31 91 VAL A N 1
ATOM 685 C CA . VAL A 1 91 ? -2.126 2.705 26.814 1.00 71.31 91 VAL A CA 1
ATOM 686 C C . VAL A 1 91 ? -3.173 3.112 27.850 1.00 71.31 91 VAL A C 1
ATOM 688 O O . VAL A 1 91 ? -4.108 2.353 28.089 1.00 71.31 91 VAL A O 1
ATOM 691 N N . ALA A 1 92 ? -3.063 4.304 28.443 1.00 74.69 92 ALA A N 1
ATOM 692 C CA . ALA A 1 92 ? -4.098 4.826 29.336 1.00 74.69 92 ALA A CA 1
ATOM 693 C C . ALA A 1 92 ? -5.439 5.017 28.607 1.00 74.69 92 ALA A C 1
ATOM 695 O O . ALA A 1 92 ? -6.476 4.606 29.127 1.00 74.69 92 ALA A O 1
ATOM 696 N N . THR A 1 93 ? -5.413 5.564 27.386 1.00 75.44 93 THR A N 1
ATOM 697 C CA . THR A 1 93 ? -6.604 5.689 26.535 1.00 75.44 93 THR A CA 1
ATOM 698 C C . THR A 1 93 ? -7.190 4.320 26.198 1.00 75.44 93 THR A C 1
ATOM 700 O O . THR A 1 93 ? -8.349 4.082 26.505 1.00 75.44 93 THR A O 1
ATOM 703 N N . LEU A 1 94 ? -6.390 3.382 25.678 1.00 75.81 94 LEU A N 1
ATOM 704 C CA . LEU A 1 94 ? -6.842 2.022 25.347 1.00 75.81 94 LEU A CA 1
ATOM 705 C C . LEU A 1 94 ? -7.495 1.302 26.531 1.00 75.81 94 LEU A C 1
ATOM 707 O O . LEU A 1 94 ? -8.534 0.673 26.365 1.00 75.81 94 LEU A O 1
ATOM 711 N N . LYS A 1 95 ? -6.915 1.409 27.733 1.00 77.38 95 LYS A N 1
ATOM 712 C CA . LYS A 1 95 ? -7.499 0.826 28.951 1.00 77.38 95 LYS A CA 1
ATOM 713 C C . LYS A 1 95 ? -8.858 1.433 29.291 1.00 77.38 95 LYS A C 1
ATOM 715 O O . LYS A 1 95 ? -9.748 0.704 29.715 1.00 77.38 95 LYS A O 1
ATOM 720 N N . ARG A 1 96 ? -9.007 2.750 29.128 1.00 78.62 96 ARG A N 1
ATOM 721 C CA . ARG A 1 96 ? -10.270 3.450 29.376 1.00 78.62 96 ARG A CA 1
ATOM 722 C C . ARG A 1 96 ? -11.335 3.044 28.360 1.00 78.62 96 ARG A C 1
ATOM 724 O O . ARG A 1 96 ? -12.438 2.719 28.778 1.00 78.62 96 ARG A O 1
ATOM 731 N N . GLU A 1 97 ? -10.988 3.011 27.074 1.00 77.88 97 GLU A N 1
ATOM 732 C CA . GLU A 1 97 ? -11.906 2.560 26.024 1.00 77.88 97 GLU A CA 1
ATOM 733 C C . GLU A 1 97 ? -12.331 1.109 26.291 1.00 77.88 97 GLU A C 1
ATOM 735 O O . GLU A 1 97 ? -13.517 0.827 26.400 1.00 77.88 97 GLU A O 1
ATOM 740 N N . LEU A 1 98 ? -11.385 0.188 26.526 1.00 79.62 98 LEU A N 1
ATOM 741 C CA . LEU A 1 98 ? -11.690 -1.218 26.837 1.00 79.62 98 LEU A CA 1
ATOM 742 C C . LEU A 1 98 ? -12.569 -1.389 28.083 1.00 79.62 98 LEU A C 1
ATOM 744 O O . LEU A 1 98 ? -13.403 -2.288 28.115 1.00 79.62 98 LEU A O 1
ATOM 748 N N . ALA A 1 99 ? -12.421 -0.538 29.100 1.00 79.25 99 ALA A N 1
ATOM 749 C CA . ALA A 1 99 ? -13.299 -0.554 30.270 1.00 79.25 99 ALA A CA 1
ATOM 750 C C . ALA A 1 99 ? -14.738 -0.103 29.951 1.00 79.25 99 ALA A C 1
ATOM 752 O O . ALA A 1 99 ? -15.669 -0.476 30.668 1.00 79.25 99 ALA A O 1
ATOM 753 N N . ALA A 1 100 ? -14.930 0.675 28.882 1.00 80.50 100 ALA A N 1
ATOM 754 C CA . ALA A 1 100 ? -16.244 1.040 28.366 1.00 80.50 100 ALA A CA 1
ATOM 755 C C . ALA A 1 100 ? -16.883 -0.082 27.528 1.00 80.50 100 ALA A C 1
ATOM 757 O O . ALA A 1 100 ? -18.081 -0.024 27.260 1.00 80.50 100 ALA A O 1
ATOM 758 N N . PHE A 1 101 ? -16.140 -1.127 27.149 1.00 80.50 101 PHE A N 1
ATOM 759 C CA . PHE A 1 101 ? -16.703 -2.270 26.435 1.00 80.50 101 PHE A CA 1
ATOM 760 C C . PHE A 1 101 ? -17.537 -3.159 27.369 1.00 80.50 101 PHE A C 1
ATOM 762 O O . PHE A 1 101 ? -17.035 -3.747 28.331 1.00 80.50 101 PHE A O 1
ATOM 769 N N . ASP A 1 102 ? -18.829 -3.295 27.077 1.00 79.69 102 ASP A N 1
ATOM 770 C CA . ASP A 1 102 ? -19.710 -4.254 27.733 1.00 79.69 102 ASP A CA 1
ATOM 771 C C . ASP A 1 102 ? -19.557 -5.628 27.072 1.00 79.69 102 ASP A C 1
ATOM 773 O O . ASP A 1 102 ? -20.205 -5.947 26.074 1.00 79.69 102 ASP A O 1
ATOM 777 N N . ALA A 1 103 ? -18.718 -6.474 27.670 1.00 75.75 103 ALA A N 1
ATOM 778 C CA . ALA A 1 103 ? -18.459 -7.823 27.174 1.00 75.75 103 ALA A CA 1
ATOM 779 C C . ALA A 1 103 ? -19.698 -8.741 27.171 1.00 75.75 103 ALA A C 1
ATOM 781 O O . ALA A 1 103 ? -19.718 -9.720 26.433 1.00 75.75 103 ALA A O 1
ATOM 782 N N . ARG A 1 104 ? -20.738 -8.457 27.973 1.00 75.38 104 ARG A N 1
ATOM 783 C CA . ARG A 1 104 ? -21.968 -9.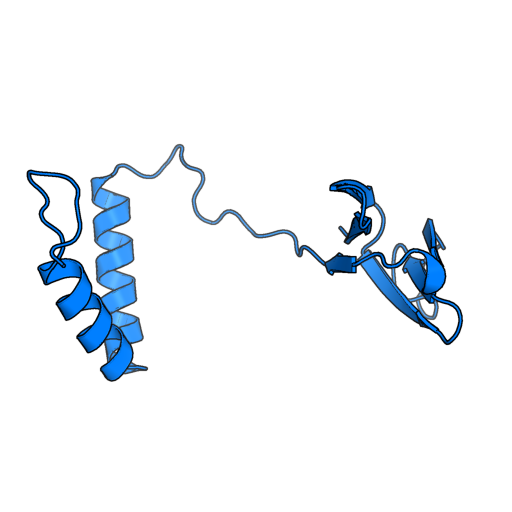272 27.984 1.00 75.38 104 ARG A CA 1
ATOM 784 C C . ARG A 1 104 ? -22.873 -8.940 26.807 1.00 75.38 104 ARG A C 1
ATOM 786 O O . ARG A 1 104 ? -23.602 -9.809 26.339 1.00 75.38 104 ARG A O 1
ATOM 793 N N . ARG A 1 105 ? -22.854 -7.682 26.366 1.00 80.19 105 ARG A N 1
ATOM 794 C CA . ARG A 1 105 ? -23.672 -7.182 25.253 1.00 80.19 105 ARG A CA 1
ATOM 795 C C . ARG A 1 105 ? -22.902 -7.066 23.941 1.00 80.19 105 ARG A C 1
ATOM 797 O O . ARG A 1 105 ? -23.531 -6.894 22.907 1.00 80.19 105 ARG A O 1
ATOM 804 N N . MET A 1 106 ? -21.575 -7.206 23.980 1.00 78.75 106 MET A N 1
ATOM 805 C CA . MET A 1 106 ? -20.666 -7.005 22.847 1.00 78.75 106 MET A CA 1
ATOM 806 C C . MET A 1 106 ? -20.771 -5.590 22.249 1.00 78.75 106 MET A C 1
ATOM 808 O O . MET A 1 106 ? -20.650 -5.404 21.041 1.00 78.75 106 MET A O 1
ATOM 812 N N . THR A 1 107 ? -21.000 -4.584 23.096 1.00 78.62 107 THR A N 1
ATOM 813 C CA . THR A 1 107 ? -21.203 -3.181 22.693 1.00 78.62 107 THR A CA 1
ATOM 814 C C . THR A 1 107 ? -20.348 -2.235 23.528 1.00 78.62 107 THR A C 1
ATOM 816 O O . THR A 1 107 ? -20.069 -2.513 24.692 1.00 78.62 107 THR A O 1
ATOM 819 N N . TRP A 1 108 ? -19.974 -1.085 22.969 1.00 71.38 108 TRP A N 1
ATOM 820 C CA . TRP A 1 108 ? -19.349 0.001 23.729 1.00 71.38 10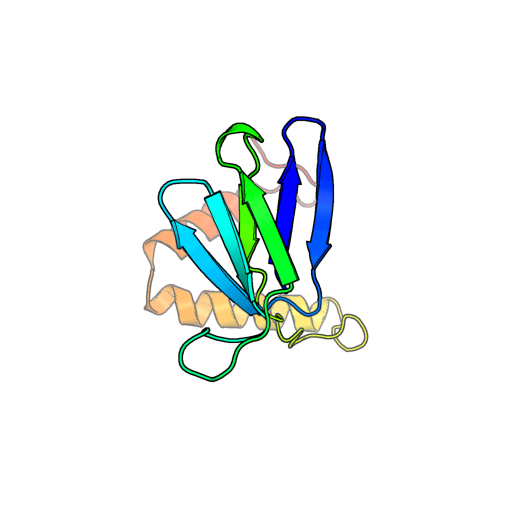8 TRP A CA 1
ATOM 821 C C . TRP A 1 108 ? -20.425 0.776 24.497 1.00 71.38 108 TRP A C 1
ATOM 823 O O . TRP A 1 108 ? -21.534 0.947 23.993 1.00 71.38 108 TRP A O 1
ATOM 833 N N . LYS A 1 109 ? -20.132 1.181 25.733 1.00 70.19 109 LYS A N 1
ATOM 834 C CA . LYS A 1 109 ? -20.973 2.119 26.479 1.00 70.19 109 LYS A CA 1
ATOM 835 C C . LYS A 1 109 ? -20.733 3.516 25.915 1.00 70.19 109 LYS A C 1
ATOM 837 O O . LYS A 1 109 ? -19.582 3.948 25.887 1.00 70.19 109 LYS A O 1
ATOM 842 N N . ASP A 1 110 ? -21.812 4.152 25.471 1.00 61.25 110 ASP A N 1
ATOM 843 C CA . ASP A 1 110 ? -21.833 5.566 25.084 1.00 61.25 110 ASP A CA 1
ATOM 844 C C . ASP A 1 110 ? -21.456 6.487 26.259 1.00 61.25 110 ASP A C 1
ATOM 846 O O . ASP A 1 110 ? -21.821 6.161 27.419 1.00 61.25 110 ASP A O 1
#

pLDDT: mean 79.84, std 12.46, range [48.97, 95.44]

Radius of gyration: 21.57 Å; chains: 1; bounding box: 42×37×48 Å